Protein AF-A0A8C4RBA2-F1 (afdb_monomer)

Nearest PDB structures (foldseek):
  4b8e-assembly2_B  TM=9.278E-01  e=5.020E-05  Mus musculus
  2iwg-assembly1_E  TM=8.851E-01  e=3.386E-05  Homo sapiens
  6flm-assembly2_B  TM=8.851E-01  e=4.123E-05  Homo sapiens
  8hjt-assembly1_D  TM=8.274E-01  e=2.781E-05  Vicugna pacos
  3zo0-assembly1_B-2  TM=8.432E-01  e=1.343E-04  Mus musculus

Structure (mmCIF, N/CA/C/O backbone):
data_AF-A0A8C4RBA2-F1
#
_entry.id   AF-A0A8C4RBA2-F1
#
loop_
_atom_site.group_PDB
_atom_site.id
_atom_site.type_symbol
_atom_site.label_atom_id
_atom_site.label_alt_id
_atom_site.label_comp_id
_atom_site.label_asym_id
_atom_site.label_entity_id
_atom_site.label_seq_id
_atom_site.pdbx_PDB_ins_code
_atom_site.Cartn_x
_atom_site.Cartn_y
_atom_site.Cartn_z
_atom_site.occupancy
_atom_site.B_iso_or_equiv
_atom_site.auth_seq_id
_atom_site.auth_comp_id
_atom_site.auth_asym_id
_atom_site.auth_atom_id
_atom_site.pdbx_PDB_model_num
ATOM 1 N N . MET A 1 1 ? -9.901 1.833 11.574 1.00 69.19 1 MET A N 1
ATOM 2 C CA . MET A 1 1 ? -8.783 2.063 10.633 1.00 69.19 1 MET A CA 1
ATOM 3 C C . MET A 1 1 ? -8.881 1.032 9.523 1.00 69.19 1 MET A C 1
ATOM 5 O O . MET A 1 1 ? -8.992 -0.143 9.872 1.00 69.19 1 MET A O 1
ATOM 9 N N . PRO A 1 2 ? -8.892 1.442 8.248 1.00 81.25 2 PRO A N 1
ATOM 10 C CA . PRO A 1 2 ? -9.042 0.526 7.119 1.00 81.25 2 PRO A CA 1
ATOM 11 C C . PRO A 1 2 ? -7.909 -0.511 7.062 1.00 81.25 2 PRO A C 1
ATOM 13 O O . PRO A 1 2 ? -6.828 -0.279 7.618 1.00 81.25 2 PRO A O 1
ATOM 16 N N . ASN A 1 3 ? -8.149 -1.675 6.464 1.00 91.38 3 ASN A N 1
ATOM 17 C CA . ASN A 1 3 ? -7.096 -2.657 6.167 1.00 91.38 3 ASN A CA 1
ATOM 18 C C . ASN A 1 3 ? -6.455 -2.352 4.813 1.00 91.38 3 ASN A C 1
ATOM 20 O O . ASN A 1 3 ? -7.142 -1.920 3.890 1.00 91.38 3 ASN A O 1
ATOM 24 N N . LEU A 1 4 ? -5.150 -2.582 4.687 1.00 92.69 4 LEU A N 1
ATOM 25 C CA . LEU A 1 4 ? -4.435 -2.541 3.411 1.00 92.69 4 LEU A CA 1
ATOM 26 C C . LEU A 1 4 ? -4.765 -3.780 2.579 1.00 92.69 4 LEU A C 1
ATOM 28 O O . LEU A 1 4 ? -4.758 -4.888 3.109 1.00 92.69 4 LEU A O 1
ATOM 32 N N . ASP A 1 5 ? -4.983 -3.599 1.278 1.00 93.38 5 ASP A N 1
ATOM 33 C CA . ASP A 1 5 ? -5.198 -4.690 0.330 1.00 93.38 5 ASP A CA 1
ATOM 34 C C . ASP A 1 5 ? -3.875 -5.132 -0.333 1.00 93.38 5 ASP A C 1
ATOM 36 O O . ASP A 1 5 ? -3.321 -4.398 -1.165 1.00 93.38 5 ASP A O 1
ATOM 40 N N . PRO A 1 6 ? -3.370 -6.350 -0.047 1.00 95.12 6 PRO A N 1
ATOM 41 C CA . PRO A 1 6 ? -2.169 -6.883 -0.685 1.00 95.12 6 PRO A CA 1
ATOM 42 C C . PRO A 1 6 ? -2.298 -7.120 -2.190 1.00 95.12 6 PRO A C 1
ATOM 44 O O . PRO A 1 6 ? -1.277 -7.175 -2.885 1.00 95.12 6 PRO A O 1
ATOM 47 N N . ASN A 1 7 ? -3.513 -7.255 -2.721 1.00 95.12 7 ASN A N 1
ATOM 48 C CA . ASN A 1 7 ? -3.727 -7.479 -4.149 1.00 95.12 7 ASN A CA 1
ATOM 49 C C . ASN A 1 7 ? -3.477 -6.212 -4.966 1.00 95.12 7 ASN A C 1
ATOM 51 O O . ASN A 1 7 ? -2.896 -6.290 -6.048 1.00 95.12 7 ASN A O 1
ATOM 55 N N . SER A 1 8 ? -3.804 -5.046 -4.414 1.00 93.44 8 SER A N 1
ATOM 56 C CA . SER A 1 8 ? -3.482 -3.755 -5.024 1.00 93.44 8 SER A CA 1
ATOM 57 C C . SER A 1 8 ? -2.008 -3.344 -4.896 1.00 93.44 8 SER A C 1
ATOM 59 O O . SER A 1 8 ? -1.497 -2.566 -5.704 1.00 93.44 8 SER A O 1
ATOM 61 N N . ALA A 1 9 ? -1.298 -3.869 -3.896 1.00 94.50 9 ALA A N 1
ATOM 62 C CA . ALA A 1 9 ? 0.017 -3.383 -3.495 1.00 94.50 9 ALA A CA 1
ATOM 63 C C . ALA A 1 9 ? 1.085 -3.527 -4.585 1.00 94.50 9 ALA A C 1
ATOM 65 O O . ALA A 1 9 ? 1.376 -4.625 -5.067 1.00 94.50 9 ALA A O 1
ATOM 66 N N . HIS A 1 10 ? 1.763 -2.433 -4.919 1.00 94.50 10 HIS A N 1
ATOM 67 C CA . HIS A 1 10 ? 2.916 -2.502 -5.807 1.00 94.50 10 HIS A CA 1
ATOM 68 C C . HIS A 1 10 ? 4.001 -3.433 -5.229 1.00 94.50 10 HIS A C 1
ATOM 70 O O . HIS A 1 10 ? 4.261 -3.376 -4.025 1.00 94.50 10 HIS A O 1
ATOM 76 N N . PRO A 1 11 ? 4.739 -4.215 -6.045 1.00 96.06 11 PRO A N 1
ATOM 77 C CA . PRO A 1 11 ? 5.746 -5.159 -5.548 1.00 96.06 11 PRO A CA 1
ATOM 78 C C . PRO A 1 11 ? 6.841 -4.558 -4.656 1.00 96.06 11 PRO A C 1
ATOM 80 O O . PRO A 1 11 ? 7.504 -5.279 -3.935 1.00 96.06 11 PRO A O 1
ATOM 83 N N . ARG A 1 12 ? 7.074 -3.245 -4.675 1.00 94.44 12 ARG A N 1
ATOM 84 C CA . ARG A 1 12 ? 8.021 -2.563 -3.759 1.00 94.44 12 ARG A CA 1
ATOM 85 C C . ARG A 1 12 ? 7.405 -2.093 -2.434 1.00 94.44 12 ARG A C 1
ATOM 87 O O . ARG A 1 12 ? 8.092 -1.434 -1.658 1.00 94.44 12 ARG A O 1
ATOM 94 N N . ILE A 1 13 ? 6.135 -2.380 -2.174 1.00 93.94 13 ILE A N 1
ATOM 95 C CA . ILE A 1 13 ? 5.469 -2.100 -0.901 1.00 93.94 13 ILE A CA 1
ATOM 96 C C . ILE A 1 13 ? 5.353 -3.407 -0.128 1.00 93.94 13 ILE A C 1
ATOM 98 O O . ILE A 1 13 ? 4.732 -4.352 -0.595 1.00 93.94 13 ILE A O 1
ATOM 102 N N . MET A 1 14 ? 5.953 -3.473 1.051 1.00 94.62 14 MET A N 1
ATOM 103 C CA . MET A 1 14 ? 5.762 -4.565 1.998 1.00 94.62 14 MET A CA 1
ATOM 104 C C . MET A 1 14 ? 4.613 -4.208 2.934 1.00 94.62 14 MET A C 1
ATOM 106 O O . MET A 1 14 ? 4.596 -3.103 3.474 1.00 94.62 14 MET A O 1
ATOM 110 N N . ILE A 1 15 ? 3.675 -5.133 3.109 1.00 94.44 15 ILE A N 1
ATOM 111 C CA . ILE A 1 15 ? 2.553 -4.978 4.037 1.00 94.44 15 ILE A CA 1
ATOM 112 C C . ILE A 1 15 ? 2.802 -5.865 5.256 1.00 94.44 15 ILE A C 1
ATOM 114 O O . ILE A 1 15 ? 3.214 -7.019 5.119 1.00 94.44 15 ILE A O 1
ATOM 118 N N . SER A 1 16 ? 2.585 -5.318 6.450 1.00 94.62 16 SER A N 1
ATOM 119 C CA . SER A 1 16 ? 2.642 -6.071 7.705 1.00 94.62 16 SER A CA 1
ATOM 120 C C . SER A 1 16 ? 1.523 -7.112 7.791 1.00 94.62 16 SER A C 1
ATOM 122 O O . SER A 1 16 ? 0.481 -6.995 7.153 1.00 94.62 16 SER A O 1
ATOM 124 N N . LYS A 1 17 ? 1.707 -8.147 8.617 1.00 95.12 17 LYS A N 1
ATOM 125 C CA . LYS A 1 17 ? 0.719 -9.235 8.755 1.00 95.12 17 LYS A CA 1
ATOM 126 C C . LYS A 1 17 ? -0.659 -8.763 9.235 1.00 95.12 17 LYS A C 1
ATOM 128 O O . LYS A 1 17 ? -1.654 -9.390 8.901 1.00 95.12 17 LYS A O 1
ATOM 133 N N . ASP A 1 18 ? -0.706 -7.679 10.004 1.00 94.81 18 ASP A N 1
ATOM 134 C CA . ASP A 1 18 ? -1.940 -7.061 10.503 1.00 94.81 18 ASP A CA 1
ATOM 135 C C . ASP A 1 18 ? -2.637 -6.155 9.470 1.00 94.81 18 ASP A C 1
ATOM 137 O O . ASP A 1 18 ? -3.688 -5.589 9.762 1.00 94.81 18 ASP A O 1
ATOM 141 N N . LEU A 1 19 ? -2.057 -6.008 8.272 1.00 94.62 19 LEU A N 1
ATOM 142 C CA . LEU A 1 19 ? -2.552 -5.154 7.192 1.00 94.62 19 LEU A CA 1
ATOM 143 C C . LEU A 1 19 ? -2.669 -3.669 7.575 1.00 94.62 19 LEU A C 1
ATOM 145 O O . LEU A 1 19 ? -3.446 -2.936 6.962 1.00 94.62 19 LEU A O 1
ATOM 149 N N . LYS A 1 20 ? -1.911 -3.204 8.577 1.00 91.88 20 LYS A N 1
ATOM 150 C CA . LYS A 1 20 ? -1.949 -1.806 9.050 1.00 91.88 20 LYS A CA 1
ATOM 151 C C . LYS A 1 20 ? -0.755 -0.966 8.635 1.00 91.88 20 LYS A C 1
ATOM 153 O O . LYS A 1 20 ? -0.866 0.256 8.602 1.00 91.88 20 LYS A O 1
ATOM 158 N N . THR A 1 21 ? 0.359 -1.598 8.282 1.00 91.62 21 THR A N 1
ATOM 159 C CA . THR A 1 21 ? 1.605 -0.907 7.949 1.00 91.62 21 THR A CA 1
ATOM 160 C C . THR A 1 21 ? 2.011 -1.201 6.516 1.00 91.62 21 THR A C 1
ATOM 162 O O . THR A 1 21 ? 2.093 -2.357 6.102 1.00 91.62 21 THR A O 1
ATOM 165 N N . ALA A 1 22 ? 2.315 -0.141 5.769 1.00 92.38 22 ALA A N 1
ATOM 166 C CA . ALA A 1 22 ? 2.919 -0.217 4.448 1.00 92.38 22 ALA A CA 1
ATOM 167 C C . ALA A 1 22 ? 4.337 0.357 4.498 1.00 92.38 22 ALA A C 1
ATOM 169 O O . ALA A 1 22 ? 4.550 1.498 4.905 1.00 92.38 22 ALA A O 1
ATOM 170 N N . THR A 1 23 ? 5.319 -0.411 4.035 1.00 91.50 23 THR A N 1
ATOM 171 C CA . THR A 1 23 ? 6.723 0.010 4.004 1.00 91.50 23 THR A CA 1
ATOM 172 C C . THR A 1 23 ? 7.275 -0.101 2.595 1.00 91.50 23 THR A C 1
ATOM 174 O O . THR A 1 23 ? 7.250 -1.165 1.975 1.00 91.50 23 THR A O 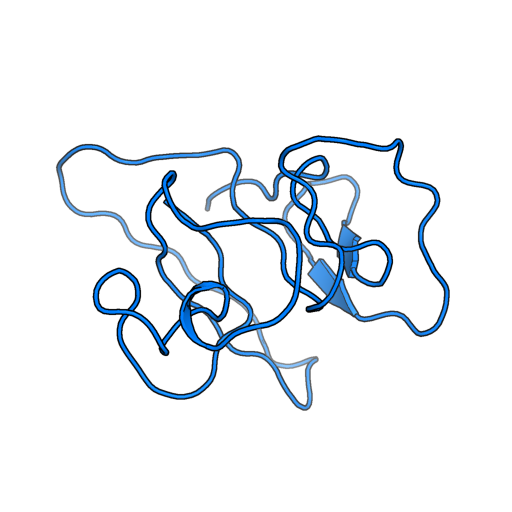1
ATOM 177 N N . ARG A 1 24 ? 7.833 0.994 2.075 1.00 90.56 24 ARG A N 1
ATOM 178 C CA . ARG A 1 24 ? 8.551 0.953 0.801 1.00 90.56 24 ARG A CA 1
ATOM 179 C C . ARG A 1 24 ? 9.895 0.260 0.991 1.00 90.56 24 ARG A C 1
ATOM 181 O O . ARG A 1 24 ? 10.714 0.674 1.802 1.00 90.56 24 ARG A O 1
ATOM 188 N N . THR A 1 25 ? 10.143 -0.761 0.186 1.00 90.50 25 THR A N 1
ATOM 189 C CA . THR A 1 25 ? 11.360 -1.573 0.226 1.00 90.50 25 THR A CA 1
ATOM 190 C C . THR A 1 25 ? 12.113 -1.484 -1.101 1.00 90.50 25 THR A C 1
ATOM 192 O O . THR A 1 25 ? 11.547 -1.162 -2.151 1.00 90.50 25 THR A O 1
ATOM 195 N N . ARG A 1 26 ? 13.432 -1.724 -1.064 1.00 89.94 26 ARG A N 1
ATOM 196 C CA . ARG A 1 26 ? 14.253 -1.808 -2.287 1.00 89.94 26 ARG A CA 1
ATOM 197 C C . ARG A 1 26 ? 13.967 -3.103 -3.052 1.00 89.94 26 ARG A C 1
ATOM 199 O O . ARG A 1 26 ? 13.854 -3.078 -4.277 1.00 89.94 26 ARG A O 1
ATOM 206 N N . ALA A 1 27 ? 13.838 -4.208 -2.319 1.00 94.19 27 ALA A N 1
ATOM 207 C CA . ALA A 1 27 ? 13.509 -5.518 -2.862 1.00 94.19 27 ALA A CA 1
ATOM 208 C C . ALA A 1 27 ? 12.033 -5.598 -3.272 1.00 94.19 27 ALA A C 1
ATOM 210 O O . ALA A 1 27 ? 11.164 -5.016 -2.624 1.00 94.19 27 ALA A O 1
ATOM 211 N N . LYS A 1 28 ? 11.752 -6.339 -4.347 1.00 94.69 28 LYS A N 1
ATOM 212 C CA . LYS A 1 28 ? 10.375 -6.671 -4.712 1.00 94.69 28 LYS A CA 1
ATOM 213 C C . LYS A 1 28 ? 9.871 -7.806 -3.816 1.00 94.69 28 LYS A C 1
ATOM 215 O O . LYS A 1 28 ? 10.541 -8.823 -3.666 1.00 94.69 28 LYS A O 1
ATOM 220 N N . GLN A 1 29 ? 8.689 -7.619 -3.256 1.00 95.81 29 GLN A N 1
ATOM 221 C CA . GLN A 1 29 ? 7.914 -8.620 -2.548 1.00 95.81 29 GLN A CA 1
ATOM 222 C C . GLN A 1 29 ? 7.320 -9.609 -3.555 1.00 95.81 29 GLN A C 1
ATOM 224 O O . GLN A 1 29 ? 6.979 -9.237 -4.681 1.00 95.81 29 GLN A O 1
ATOM 229 N N . LYS A 1 30 ? 7.202 -10.876 -3.149 1.00 95.50 30 LYS A N 1
ATOM 230 C CA . LYS A 1 30 ? 6.675 -11.965 -3.984 1.00 95.50 30 LYS A CA 1
ATOM 231 C C . LYS A 1 30 ? 5.148 -11.982 -3.962 1.00 95.50 30 LYS A C 1
ATOM 233 O O . LYS A 1 30 ? 4.543 -12.923 -3.458 1.00 95.50 30 LYS A O 1
ATOM 238 N N . TYR A 1 31 ? 4.531 -10.925 -4.470 1.00 94.88 31 TYR A N 1
ATOM 239 C CA . TYR A 1 31 ? 3.088 -10.930 -4.653 1.00 94.88 31 TYR A CA 1
ATOM 240 C C . TYR A 1 31 ? 2.706 -11.637 -5.958 1.00 94.88 31 TYR A C 1
ATOM 242 O O . TYR A 1 31 ? 3.410 -11.464 -6.955 1.00 94.88 31 TYR A O 1
ATOM 250 N N . PRO A 1 32 ? 1.607 -12.411 -5.977 1.00 94.50 32 PRO A N 1
ATOM 251 C CA . PRO A 1 32 ? 1.085 -12.979 -7.213 1.00 94.50 32 PRO A CA 1
ATOM 252 C C . PRO A 1 32 ? 0.609 -11.865 -8.151 1.00 94.50 32 PRO A C 1
ATOM 254 O O . PRO A 1 32 ? 0.200 -10.788 -7.704 1.00 94.50 32 PRO A O 1
ATOM 257 N N . GLU A 1 33 ? 0.637 -12.113 -9.457 1.00 92.62 33 GLU A N 1
ATOM 258 C CA . GLU A 1 33 ? 0.044 -11.181 -10.416 1.00 92.62 33 GLU A CA 1
ATOM 259 C C . GLU A 1 33 ? -1.451 -10.992 -10.131 1.00 92.62 33 GLU A C 1
ATOM 261 O O . GLU A 1 33 ? -2.162 -11.943 -9.810 1.00 92.62 33 GLU A O 1
ATOM 266 N N . HIS A 1 34 ? -1.912 -9.743 -10.206 1.00 93.75 34 HIS A N 1
ATOM 267 C CA . HIS A 1 34 ? -3.305 -9.383 -9.947 1.00 93.75 34 HIS A CA 1
ATOM 268 C C . HIS A 1 34 ? -3.714 -8.186 -10.822 1.00 93.75 34 HIS A C 1
ATOM 270 O O . HIS A 1 34 ? -2.895 -7.268 -11.002 1.00 93.75 34 HIS A O 1
ATOM 276 N N . PRO A 1 35 ? -4.948 -8.153 -11.364 1.00 90.50 35 PRO A N 1
ATOM 277 C CA . PRO A 1 35 ? -5.436 -7.022 -12.157 1.00 90.50 35 PRO A CA 1
ATOM 278 C C . PRO A 1 35 ? -5.392 -5.703 -11.377 1.00 90.50 35 PRO A C 1
ATOM 280 O O . PRO A 1 35 ? -4.972 -4.687 -11.928 1.00 90.50 35 PRO A O 1
ATOM 283 N N . ASP A 1 36 ? -5.705 -5.739 -10.080 1.00 90.31 36 ASP A N 1
ATOM 284 C CA . ASP A 1 36 ? -5.732 -4.531 -9.245 1.00 90.31 36 ASP A CA 1
ATOM 285 C C . ASP A 1 36 ? -4.352 -4.028 -8.802 1.00 90.31 36 ASP A C 1
ATOM 287 O O . ASP A 1 36 ? -4.233 -2.94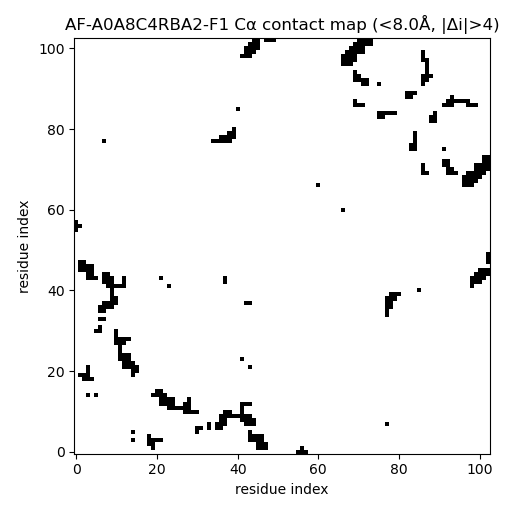7 -8.223 1.00 90.31 36 ASP A O 1
ATOM 291 N N . ARG A 1 37 ? -3.292 -4.792 -9.087 1.00 93.69 37 ARG A N 1
ATOM 292 C CA . ARG A 1 37 ? -1.937 -4.486 -8.630 1.00 93.69 37 ARG A CA 1
ATOM 293 C C . ARG A 1 37 ? -1.342 -3.308 -9.382 1.00 93.69 37 ARG A C 1
ATOM 295 O O . ARG A 1 37 ? -1.204 -3.379 -10.605 1.00 93.69 37 ARG A O 1
ATOM 302 N N . PHE A 1 38 ? -0.844 -2.318 -8.652 1.00 88.88 38 PHE A N 1
ATOM 303 C CA . PHE A 1 38 ? 0.001 -1.286 -9.244 1.00 88.88 38 PHE A CA 1
ATOM 304 C C . PHE A 1 38 ? 1.331 -1.855 -9.739 1.00 88.88 38 PHE A C 1
ATOM 306 O O . PHE A 1 38 ? 2.039 -2.549 -9.010 1.00 88.88 38 PHE A O 1
ATOM 313 N N . ASP A 1 39 ? 1.701 -1.531 -10.972 1.00 87.62 39 ASP A N 1
ATOM 314 C CA . ASP A 1 39 ? 2.906 -2.040 -11.642 1.00 87.62 39 ASP A CA 1
ATOM 315 C C . ASP A 1 39 ? 4.016 -0.985 -11.801 1.00 87.62 39 ASP A C 1
ATOM 317 O O . ASP A 1 39 ? 5.197 -1.334 -11.813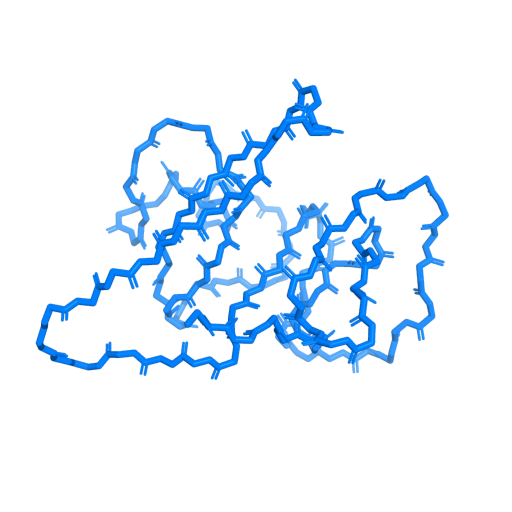 1.00 87.62 39 ASP A O 1
ATOM 321 N N . VAL A 1 40 ? 3.649 0.298 -11.878 1.00 85.69 40 VAL A N 1
ATOM 322 C CA . VAL A 1 40 ? 4.587 1.411 -12.093 1.00 85.69 40 VAL A CA 1
ATOM 323 C C . VAL A 1 40 ? 4.917 2.152 -10.796 1.00 85.69 40 VAL A C 1
ATOM 325 O O . VAL A 1 40 ? 6.090 2.370 -10.476 1.00 85.69 40 VAL A O 1
ATOM 328 N N . TYR A 1 41 ? 3.897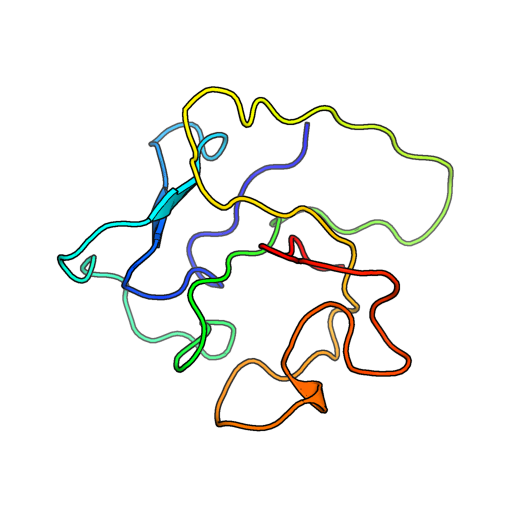 2.572 -10.046 1.00 84.00 41 TYR A N 1
ATOM 329 C CA . TYR A 1 41 ? 4.072 3.452 -8.888 1.00 84.00 41 TYR A CA 1
ATOM 330 C C . TYR A 1 41 ? 3.950 2.682 -7.565 1.00 84.00 41 TYR A C 1
ATOM 332 O O . TYR A 1 41 ? 3.066 1.839 -7.434 1.00 84.00 41 TYR A O 1
ATOM 340 N N . PRO A 1 42 ? 4.797 2.968 -6.551 1.00 89.00 42 PRO A N 1
ATOM 341 C CA . PRO A 1 42 ? 4.763 2.291 -5.256 1.00 89.00 42 PRO A CA 1
ATOM 342 C C . PRO A 1 42 ? 3.562 2.756 -4.417 1.00 89.00 42 PRO A C 1
ATOM 344 O O . PRO A 1 42 ? 3.693 3.639 -3.571 1.00 89.00 42 PRO A O 1
ATOM 347 N N . GLN A 1 43 ? 2.395 2.175 -4.691 1.00 88.56 43 GLN A N 1
ATOM 348 C CA . GLN A 1 43 ? 1.096 2.504 -4.099 1.00 88.56 43 GLN A CA 1
ATOM 349 C C . GLN A 1 43 ? 0.410 1.239 -3.556 1.00 88.56 43 GLN A C 1
ATOM 351 O O . GLN A 1 43 ? 0.782 0.120 -3.922 1.00 88.56 43 GLN A O 1
ATOM 356 N N . VAL A 1 44 ? -0.566 1.421 -2.666 1.00 91.81 44 VAL A N 1
ATOM 357 C CA . VAL A 1 44 ? -1.373 0.348 -2.068 1.00 91.81 44 VAL A CA 1
ATOM 358 C C . VAL A 1 44 ? -2.700 0.917 -1.580 1.00 91.81 44 VAL A C 1
ATOM 360 O O . VAL A 1 44 ? -2.730 1.991 -0.992 1.00 91.81 44 VAL A O 1
ATOM 363 N N . LEU A 1 45 ? -3.786 0.191 -1.808 1.00 90.56 45 LEU A N 1
ATOM 364 C CA . LEU A 1 45 ? -5.145 0.619 -1.495 1.00 90.56 45 LEU A CA 1
ATOM 365 C C . LEU A 1 45 ? -5.638 -0.003 -0.198 1.00 90.56 45 LEU A C 1
ATOM 367 O O . LEU A 1 45 ? -5.014 -0.917 0.341 1.00 90.56 45 LEU A O 1
ATOM 371 N N . SER A 1 46 ? -6.771 0.492 0.295 1.00 88.88 46 SER A N 1
ATOM 372 C CA . SER A 1 46 ? -7.501 -0.227 1.327 1.00 88.88 46 SER A CA 1
ATOM 373 C C . SER A 1 46 ? -8.378 -1.309 0.699 1.00 88.88 46 SER A C 1
ATOM 375 O O . SER A 1 46 ? -8.812 -1.159 -0.440 1.00 88.88 46 SER A O 1
ATOM 377 N N . SER A 1 47 ? -8.660 -2.379 1.442 1.00 86.94 47 SER A N 1
ATOM 378 C CA . SER A 1 47 ? -9.726 -3.323 1.091 1.00 86.94 47 SER A CA 1
ATOM 379 C C . SER A 1 47 ? -11.126 -2.778 1.388 1.00 86.94 47 SER A C 1
ATOM 381 O O . SER A 1 47 ? -12.110 -3.305 0.876 1.00 86.94 47 SER A O 1
ATOM 383 N N . ASP A 1 48 ? -11.229 -1.760 2.244 1.00 82.88 48 ASP A N 1
ATOM 384 C CA . ASP A 1 48 ? -12.495 -1.153 2.635 1.00 82.88 48 ASP A CA 1
ATOM 385 C C . ASP A 1 48 ? -12.873 -0.038 1.650 1.00 82.88 48 ASP A C 1
ATOM 387 O O . ASP A 1 48 ? -12.036 0.778 1.262 1.00 82.88 48 ASP A O 1
ATOM 391 N N . SER A 1 49 ? -14.153 0.028 1.276 1.00 82.19 49 SER A N 1
ATOM 392 C CA . SER A 1 49 ? -14.708 1.108 0.454 1.00 82.19 49 SER A CA 1
ATOM 393 C C . SER A 1 49 ? -15.925 1.724 1.136 1.00 82.19 49 SER A C 1
ATOM 395 O O . SER A 1 49 ? -16.646 1.060 1.883 1.00 82.19 49 SER A O 1
ATOM 397 N N . PHE A 1 50 ? -16.158 3.010 0.884 1.00 81.75 50 PHE A N 1
ATOM 398 C CA . PHE A 1 50 ? -17.243 3.765 1.502 1.00 81.75 50 PHE A CA 1
ATOM 399 C C . PHE A 1 50 ? -18.105 4.417 0.422 1.00 81.75 50 PHE A C 1
ATOM 401 O O . PHE A 1 50 ? -17.597 5.159 -0.414 1.00 81.75 50 PHE A O 1
ATOM 408 N N . SER A 1 51 ? -19.414 4.165 0.451 1.00 81.50 51 SER A N 1
ATOM 409 C CA . SER A 1 51 ? -20.379 4.723 -0.511 1.00 81.50 51 SER A CA 1
ATOM 410 C C . SER A 1 51 ? -21.145 5.940 0.017 1.00 81.50 51 SER A C 1
ATOM 412 O O . SER A 1 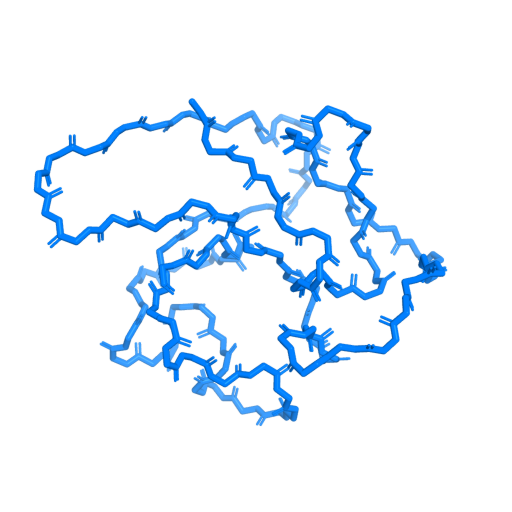51 ? -21.774 6.659 -0.753 1.00 81.50 51 SER A O 1
ATOM 414 N N . SER A 1 52 ? -21.127 6.166 1.332 1.00 83.56 52 SER A N 1
ATOM 415 C CA . SER A 1 52 ? -21.843 7.254 2.003 1.00 83.56 52 SER A CA 1
ATOM 416 C C . SER A 1 52 ? -21.312 7.470 3.426 1.00 83.56 52 SER A C 1
ATOM 418 O O . SER A 1 52 ? -20.548 6.653 3.944 1.00 83.56 52 SER A O 1
ATOM 420 N N . GLY A 1 53 ? -21.726 8.565 4.071 1.00 88.50 53 GLY A N 1
ATOM 421 C CA . GLY A 1 53 ? -21.379 8.879 5.460 1.00 88.50 53 GLY A CA 1
ATOM 422 C C . GLY A 1 53 ? -20.085 9.685 5.625 1.00 88.50 53 GLY A C 1
ATOM 423 O O . GLY A 1 53 ? -19.507 10.175 4.657 1.00 88.50 53 GLY A O 1
ATOM 424 N N . ARG A 1 54 ? -19.653 9.855 6.881 1.00 88.06 54 ARG A N 1
ATOM 425 C CA . ARG A 1 54 ? -18.384 10.499 7.252 1.00 88.06 54 ARG A CA 1
ATOM 426 C C . ARG A 1 54 ? -17.481 9.469 7.912 1.00 88.06 54 ARG A C 1
ATOM 428 O O . ARG A 1 54 ? -17.907 8.805 8.851 1.00 88.06 54 ARG A O 1
ATOM 435 N N . HIS A 1 55 ? -16.242 9.392 7.444 1.00 84.62 55 HIS A N 1
ATOM 436 C CA . HIS A 1 55 ? -15.252 8.417 7.894 1.00 84.62 55 HIS A CA 1
ATOM 437 C C . HIS A 1 55 ? -13.972 9.141 8.289 1.00 84.62 55 HIS A C 1
ATOM 439 O O . HIS A 1 55 ? -13.617 10.147 7.677 1.00 84.62 55 HIS A O 1
ATOM 445 N N . TYR A 1 56 ? -13.294 8.631 9.313 1.00 85.62 56 TYR A N 1
ATOM 446 C CA . TYR A 1 56 ? -12.062 9.206 9.843 1.00 85.62 56 TYR A CA 1
ATOM 447 C C . TYR A 1 56 ? -11.041 8.106 10.114 1.00 85.62 56 TYR A C 1
ATOM 449 O O . TYR A 1 56 ? -11.385 7.022 10.596 1.00 85.62 56 TYR A O 1
ATOM 457 N N . TRP A 1 57 ? -9.782 8.388 9.802 1.00 85.19 57 TRP A N 1
ATOM 458 C CA . TRP A 1 57 ? -8.654 7.536 10.140 1.00 85.19 57 TRP A CA 1
ATOM 459 C C . TRP A 1 57 ? -7.402 8.383 10.333 1.00 85.19 57 TRP A C 1
ATOM 461 O O . TRP A 1 57 ? -7.269 9.469 9.773 1.00 85.19 57 TRP A O 1
ATOM 471 N N . GLU A 1 58 ? -6.472 7.835 11.101 1.00 88.19 58 GLU A N 1
ATOM 472 C CA . GLU A 1 58 ? -5.162 8.418 11.353 1.00 88.19 58 GLU A CA 1
ATOM 473 C C . GLU A 1 58 ? -4.093 7.492 10.787 1.00 88.19 58 GLU A C 1
ATOM 475 O O . GLU A 1 58 ? -4.297 6.281 10.668 1.00 88.19 58 GLU A O 1
ATOM 480 N N . VAL A 1 59 ? -2.960 8.070 10.403 1.00 86.69 59 VAL A N 1
ATOM 481 C CA . VAL A 1 59 ? -1.815 7.327 9.881 1.00 86.69 59 VAL A CA 1
ATOM 482 C C . VAL A 1 59 ? -0.560 7.901 10.509 1.00 86.69 59 VAL A C 1
ATOM 484 O O . VAL A 1 59 ? -0.307 9.102 10.410 1.00 86.69 59 VAL A O 1
ATOM 487 N N . ASP A 1 60 ? 0.241 7.034 11.115 1.00 89.38 60 ASP A N 1
ATOM 488 C CA . ASP A 1 60 ? 1.574 7.400 11.571 1.00 89.38 60 ASP A CA 1
ATOM 489 C C . ASP A 1 60 ? 2.543 7.422 10.377 1.00 89.38 60 ASP A C 1
ATOM 491 O O . ASP A 1 60 ? 2.701 6.436 9.654 1.00 89.38 60 ASP A O 1
ATOM 495 N N . VAL A 1 61 ? 3.176 8.575 10.154 1.00 85.50 61 VAL A N 1
ATOM 496 C CA . VAL A 1 61 ? 4.169 8.796 9.091 1.00 85.50 61 VAL A CA 1
ATOM 497 C C . VAL A 1 61 ? 5.557 9.128 9.634 1.00 85.50 61 VAL A C 1
ATOM 499 O O . VAL A 1 61 ? 6.456 9.429 8.848 1.00 85.50 61 VAL A O 1
ATOM 502 N N . SER A 1 62 ? 5.752 9.055 10.952 1.00 81.88 62 SER A N 1
ATOM 503 C CA . SER A 1 62 ? 6.992 9.443 11.639 1.00 81.88 62 SER A CA 1
ATOM 504 C C . SER A 1 62 ? 8.230 8.714 11.109 1.00 81.88 62 SER A C 1
ATOM 506 O O . SER A 1 62 ? 9.315 9.289 11.042 1.00 81.88 62 SER A O 1
ATOM 508 N N . SER A 1 63 ? 8.069 7.470 10.657 1.00 75.62 63 SER A N 1
ATOM 509 C CA . SER A 1 63 ? 9.152 6.633 10.138 1.00 75.62 63 SER A CA 1
ATOM 510 C C . SER A 1 63 ? 9.422 6.798 8.635 1.00 75.62 63 SER A C 1
ATOM 512 O O . SER A 1 63 ? 10.197 6.022 8.071 1.00 75.62 63 SER A O 1
ATOM 514 N N . SER A 1 64 ? 8.771 7.743 7.947 1.00 73.88 64 SER A N 1
ATOM 515 C CA . SER A 1 64 ? 8.906 7.921 6.497 1.00 73.88 64 SER A CA 1
ATOM 516 C C . SER A 1 64 ? 9.398 9.314 6.123 1.00 73.88 64 SER A C 1
ATOM 518 O O . SER A 1 64 ? 8.764 10.319 6.421 1.00 73.88 64 SER A O 1
ATOM 520 N N . SER A 1 65 ? 10.494 9.372 5.362 1.00 70.19 65 SER A N 1
ATOM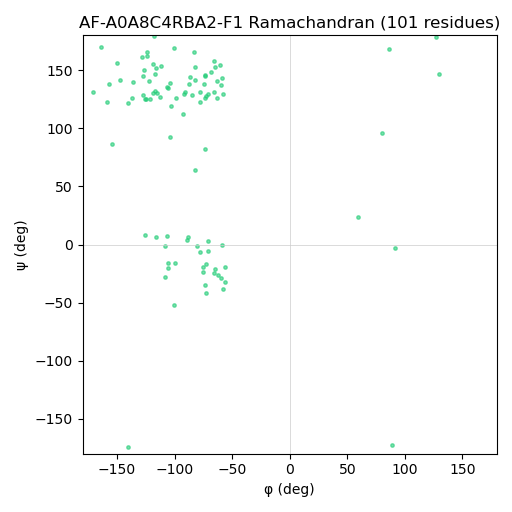 521 C CA . SER A 1 65 ? 11.000 10.622 4.778 1.00 70.19 65 SER A CA 1
ATOM 522 C C . SER A 1 65 ? 10.145 11.136 3.616 1.00 70.19 65 SER A C 1
ATOM 524 O O . SER A 1 65 ? 10.268 12.292 3.217 1.00 70.19 65 SER A O 1
ATOM 526 N N . TRP A 1 66 ? 9.290 10.279 3.047 1.00 68.75 66 TRP A N 1
ATOM 527 C CA . TRP A 1 66 ? 8.393 10.627 1.951 1.00 68.75 66 TRP A CA 1
ATOM 528 C C . TRP A 1 66 ? 7.173 9.703 1.965 1.00 68.75 66 TRP A C 1
ATOM 530 O O . TRP A 1 66 ? 7.127 8.668 1.294 1.00 68.75 66 TRP A O 1
ATOM 540 N N . CYS A 1 67 ? 6.168 10.088 2.745 1.00 77.75 67 CYS A N 1
ATOM 541 C CA . CYS A 1 67 ? 4.837 9.494 2.748 1.00 77.75 67 CYS A CA 1
ATOM 542 C C . CYS A 1 67 ? 3.810 10.584 2.497 1.00 77.75 67 CYS A C 1
ATOM 544 O O . CYS A 1 67 ? 4.100 11.778 2.447 1.00 77.75 67 CYS A O 1
ATOM 546 N N . ARG A 1 68 ? 2.615 10.131 2.191 1.00 73.38 68 ARG A N 1
ATOM 547 C CA . ARG A 1 68 ? 1.679 10.855 1.395 1.00 73.38 68 ARG A CA 1
ATOM 548 C C . ARG A 1 68 ? 0.355 10.064 1.495 1.00 73.38 68 ARG A C 1
ATOM 550 O O . ARG A 1 68 ? 0.451 8.865 1.353 1.00 73.38 68 ARG A O 1
ATOM 557 N N . ILE A 1 69 ? -0.837 10.603 1.765 1.00 81.25 69 ILE A N 1
ATOM 558 C CA . ILE A 1 69 ? -2.035 9.770 2.108 1.00 81.25 69 ILE A CA 1
ATOM 559 C C . ILE A 1 69 ? -3.320 10.303 1.468 1.00 81.25 69 ILE A C 1
ATOM 561 O O . ILE A 1 69 ? -3.684 11.436 1.734 1.00 81.25 69 ILE A O 1
ATOM 565 N N . GLY A 1 70 ? -4.034 9.517 0.660 1.00 78.44 70 GLY A N 1
ATOM 566 C CA . GLY A 1 70 ? -5.157 10.048 -0.122 1.00 78.44 70 GLY A CA 1
ATOM 567 C C . GLY A 1 70 ? -6.390 9.160 -0.228 1.00 78.44 70 GLY A C 1
ATOM 568 O O . GLY A 1 70 ? -6.481 8.102 0.388 1.00 78.44 70 GLY A O 1
ATOM 569 N N . VAL A 1 71 ? -7.309 9.656 -1.053 1.00 79.44 71 VAL A N 1
ATOM 570 C CA . VAL A 1 71 ? -8.574 9.058 -1.482 1.00 79.44 71 VAL A CA 1
ATOM 571 C C . VAL A 1 71 ? -8.473 8.846 -3.000 1.00 79.44 71 VAL A C 1
ATOM 573 O O . VAL A 1 71 ? -8.067 9.765 -3.715 1.00 79.44 71 VAL A O 1
ATOM 576 N N . ALA A 1 72 ? -8.825 7.666 -3.509 1.00 78.12 72 ALA A N 1
ATOM 577 C CA . ALA A 1 72 ? -9.028 7.415 -4.947 1.00 78.12 72 ALA A CA 1
ATOM 578 C C . ALA A 1 72 ? -10.473 7.006 -5.235 1.00 78.12 72 ALA A C 1
ATOM 580 O O . ALA A 1 72 ? -11.230 6.898 -4.297 1.00 78.12 72 ALA A O 1
ATOM 581 N N . PHE A 1 73 ? -10.829 6.747 -6.493 1.00 74.75 73 PHE A N 1
ATOM 582 C CA . PHE A 1 73 ? -12.043 6.006 -6.861 1.00 74.75 73 PHE A CA 1
ATOM 583 C C . PHE A 1 73 ? -11.687 4.651 -7.470 1.00 74.75 73 PHE A C 1
ATOM 585 O O . PHE A 1 73 ? -10.631 4.523 -8.100 1.00 74.75 73 PHE A O 1
ATOM 592 N N . ASN A 1 74 ? -12.592 3.670 -7.353 1.00 68.88 74 ASN A N 1
ATOM 593 C CA . ASN A 1 74 ? -12.257 2.281 -7.671 1.00 68.88 74 ASN A CA 1
ATOM 594 C C . ASN A 1 74 ? -11.951 2.125 -9.164 1.00 68.88 74 ASN A C 1
ATOM 596 O O . ASN A 1 74 ? -11.183 1.273 -9.591 1.00 68.88 74 ASN A O 1
ATOM 600 N N . SER A 1 75 ? -12.504 3.053 -9.950 1.00 71.31 75 SER A N 1
ATOM 601 C CA . SER A 1 75 ? -12.258 3.246 -11.379 1.00 71.31 75 SER A CA 1
ATOM 602 C C . SER A 1 75 ? -10.874 3.812 -11.742 1.00 71.31 75 SER A C 1
ATOM 604 O O . SER A 1 75 ? -10.630 4.105 -12.913 1.00 71.31 75 SER A O 1
ATOM 606 N N . MET A 1 76 ? -9.977 4.038 -10.780 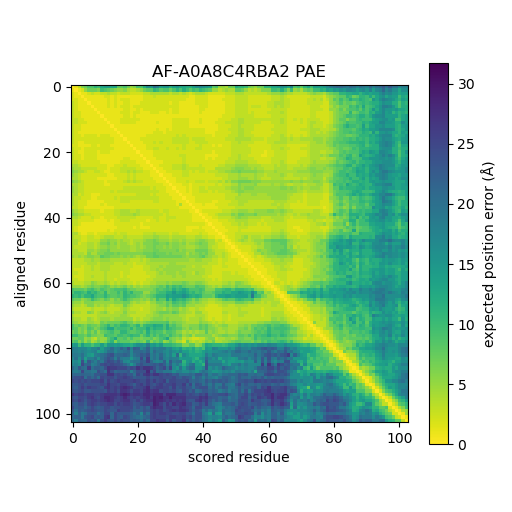1.00 72.12 76 MET A N 1
ATOM 607 C CA . MET A 1 76 ? -8.606 4.474 -11.042 1.00 72.12 76 MET A CA 1
ATOM 608 C C . MET A 1 76 ? -7.802 3.333 -11.674 1.00 72.12 76 MET A C 1
ATOM 610 O O . MET A 1 76 ? -7.758 2.220 -11.158 1.00 72.12 76 MET A O 1
ATOM 614 N N . GLY A 1 77 ? -7.135 3.624 -12.792 1.00 73.38 77 GLY A N 1
ATOM 615 C CA . GLY A 1 77 ? -6.323 2.639 -13.500 1.00 73.38 77 GLY A CA 1
ATOM 616 C C . GLY A 1 77 ? -5.143 2.142 -12.660 1.00 73.38 77 GLY A C 1
ATOM 617 O O . GLY A 1 77 ? -4.493 2.922 -11.966 1.00 73.38 77 GLY A O 1
ATOM 618 N N . ARG A 1 78 ? -4.854 0.839 -12.753 1.00 79.62 78 ARG A N 1
ATOM 619 C CA . ARG A 1 78 ? -3.819 0.158 -11.952 1.00 79.62 78 ARG A CA 1
ATOM 620 C C . ARG A 1 78 ? -2.552 -0.192 -12.740 1.00 79.62 78 ARG A C 1
ATOM 622 O O . ARG A 1 78 ? -1.525 -0.469 -12.134 1.00 79.62 78 ARG A O 1
ATOM 629 N N . LYS A 1 79 ? -2.617 -0.166 -14.077 1.00 79.38 79 LYS A N 1
ATOM 630 C CA . LYS A 1 79 ? -1.544 -0.610 -14.984 1.00 79.38 79 LYS A CA 1
ATOM 631 C C . LYS A 1 79 ? -1.086 0.481 -15.939 1.00 79.38 79 LYS A C 1
ATOM 633 O O . LYS A 1 79 ? -1.947 1.153 -16.505 1.00 79.38 79 LYS A O 1
ATOM 638 N N . GLY A 1 80 ? 0.216 0.583 -16.197 1.00 67.81 80 GLY A N 1
ATOM 639 C CA . GLY A 1 80 ? 0.805 1.535 -17.151 1.00 67.81 80 GLY A CA 1
ATOM 640 C C . GLY A 1 80 ? 1.109 2.927 -16.572 1.00 67.81 80 GLY A C 1
ATOM 641 O O . GLY A 1 80 ? 0.716 3.262 -15.457 1.00 67.81 80 GLY A O 1
ATOM 642 N N . GLY A 1 81 ? 1.860 3.738 -17.326 1.00 57.09 81 GLY A N 1
ATOM 643 C CA . GLY A 1 81 ? 2.243 5.105 -16.938 1.00 57.09 81 GLY A CA 1
ATOM 644 C C . GLY A 1 81 ? 1.165 6.151 -17.249 1.00 57.09 81 GLY A C 1
ATOM 645 O O . GLY A 1 81 ? 0.228 5.877 -17.994 1.00 57.09 81 GLY A O 1
ATOM 646 N N . GLY A 1 82 ? 1.297 7.353 -16.681 1.00 59.62 82 GLY A N 1
ATOM 647 C CA . GLY A 1 82 ? 0.402 8.486 -16.949 1.00 59.62 82 GLY A CA 1
ATOM 648 C C . GLY A 1 82 ? -0.126 9.144 -15.676 1.00 59.62 82 GLY A C 1
ATOM 649 O O . GLY A 1 82 ? -0.349 8.487 -14.657 1.00 59.62 82 GLY A O 1
ATOM 650 N N . ASN A 1 83 ? -0.331 10.460 -15.740 1.00 54.69 83 ASN A N 1
ATOM 651 C CA . ASN A 1 83 ? -0.798 11.260 -14.607 1.00 54.69 83 ASN A CA 1
ATOM 652 C C . ASN A 1 83 ? -2.190 10.825 -14.128 1.00 54.69 83 ASN A C 1
ATOM 654 O O . ASN A 1 83 ? -2.484 10.927 -12.939 1.00 54.69 83 ASN A O 1
ATOM 658 N N . GLU A 1 84 ? -3.015 10.234 -14.999 1.00 56.09 84 GLU A N 1
ATOM 659 C CA . GLU A 1 84 ? -4.329 9.730 -14.611 1.00 56.09 84 G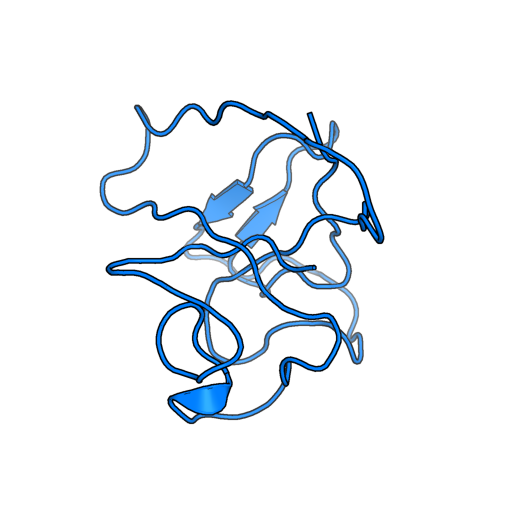LU A CA 1
ATOM 660 C C . GLU A 1 84 ? -4.321 8.473 -13.731 1.00 56.09 84 GLU A C 1
ATOM 662 O O . GLU A 1 84 ? -5.376 8.040 -13.271 1.00 56.09 84 GLU A O 1
ATOM 667 N N . ARG A 1 85 ? -3.155 7.880 -13.482 1.00 59.91 85 ARG A N 1
ATOM 668 C CA . ARG A 1 85 ? -2.980 6.726 -12.580 1.00 59.91 85 ARG A CA 1
ATOM 669 C C . ARG A 1 85 ? -2.270 7.109 -11.286 1.00 59.91 85 ARG A C 1
ATOM 671 O O . ARG A 1 85 ? -2.058 6.281 -10.406 1.00 59.91 85 ARG A O 1
ATOM 678 N N . LEU A 1 86 ? -1.906 8.381 -11.166 1.00 50.50 86 LEU A N 1
ATOM 679 C CA . LEU A 1 86 ? -1.341 8.954 -9.963 1.00 50.50 86 LEU A CA 1
ATOM 680 C C . LEU A 1 86 ? -2.462 9.523 -9.101 1.00 50.50 86 LEU A C 1
ATOM 682 O O . LEU A 1 86 ? -3.270 10.339 -9.546 1.00 50.50 86 LEU A O 1
ATOM 686 N N . LEU A 1 87 ? -2.461 9.136 -7.830 1.00 52.19 87 LEU A N 1
ATOM 687 C CA . LEU A 1 87 ? -3.257 9.826 -6.828 1.00 52.19 87 LEU A CA 1
ATOM 688 C C . LEU A 1 87 ? -2.859 11.308 -6.771 1.00 52.19 87 LEU A C 1
ATOM 690 O O . LEU A 1 87 ? -1.674 11.637 -6.682 1.00 52.19 87 LEU A O 1
ATOM 694 N N . GLY A 1 88 ? -3.854 12.190 -6.833 1.00 47.56 88 GLY A N 1
ATOM 695 C CA . GLY A 1 88 ? -3.739 13.647 -6.845 1.00 47.56 88 GLY A CA 1
ATOM 696 C C . GLY A 1 88 ? -3.645 14.297 -8.232 1.00 47.56 88 GLY A C 1
ATOM 697 O O . GLY A 1 88 ? -3.542 15.519 -8.289 1.00 47.56 88 GLY A O 1
ATOM 698 N N . TRP A 1 89 ? -3.605 13.528 -9.331 1.00 40.06 89 TRP A N 1
ATOM 699 C CA . TRP A 1 89 ? -3.290 14.038 -10.685 1.00 40.06 89 TRP A CA 1
ATOM 700 C C . TRP A 1 89 ? -4.349 13.709 -11.752 1.00 40.06 89 TRP A C 1
ATOM 702 O O . TRP A 1 89 ? -4.164 13.997 -12.934 1.00 40.06 89 TRP A O 1
ATOM 712 N N . ASN A 1 90 ? -5.494 13.173 -11.332 1.00 46.53 90 ASN A N 1
ATOM 713 C CA . ASN A 1 90 ? -6.720 13.122 -12.127 1.00 46.53 90 ASN A CA 1
ATOM 714 C C . ASN A 1 90 ? -7.865 13.796 -11.363 1.00 46.53 90 ASN A C 1
ATOM 716 O O . ASN A 1 90 ? -7.833 13.886 -10.139 1.00 46.53 90 ASN A O 1
ATOM 720 N N . MET A 1 91 ? -8.942 14.169 -12.063 1.00 46.62 91 MET A N 1
ATOM 721 C CA . MET A 1 91 ? -10.191 14.654 -11.440 1.00 46.62 91 MET A CA 1
ATOM 722 C C . MET A 1 91 ? -10.840 13.643 -10.466 1.00 46.62 91 MET A C 1
ATOM 724 O O . MET A 1 91 ? -11.885 13.922 -9.890 1.00 46.62 91 MET A O 1
ATOM 728 N N . LYS A 1 92 ? -10.234 12.465 -10.283 1.00 57.59 92 LYS A N 1
ATOM 729 C CA . LYS A 1 92 ? -10.665 11.371 -9.413 1.00 57.59 92 LYS A CA 1
ATOM 730 C C . LYS A 1 92 ? -9.798 11.237 -8.146 1.00 57.59 92 LYS A C 1
ATOM 732 O O . LYS A 1 92 ? -9.943 10.265 -7.414 1.00 57.59 92 LYS A O 1
ATOM 737 N N . SER A 1 93 ? -8.874 12.162 -7.884 1.00 51.06 93 SER A N 1
ATOM 738 C CA . SER A 1 93 ? -8.073 12.182 -6.655 1.00 51.06 93 SER A CA 1
ATOM 739 C C . SER A 1 93 ? -7.522 13.588 -6.405 1.00 51.06 93 SER A C 1
ATOM 741 O O . SER A 1 93 ? -6.862 14.170 -7.260 1.00 51.06 93 SER A O 1
ATOM 743 N N . SER A 1 94 ? -7.822 14.174 -5.245 1.00 45.12 94 SER A N 1
ATOM 744 C CA . SER A 1 94 ? -7.513 15.578 -4.938 1.00 45.12 94 SER A CA 1
ATOM 745 C C . SER A 1 94 ? -6.350 15.735 -3.955 1.00 45.12 94 SER A C 1
ATOM 747 O O . SER A 1 94 ? -6.338 15.093 -2.908 1.00 45.12 94 SER A O 1
ATOM 749 N N . GLY A 1 95 ? -5.434 16.666 -4.262 1.00 37.47 95 GLY A N 1
ATOM 750 C CA . GLY A 1 95 ? -4.471 17.276 -3.332 1.00 37.47 95 GLY A CA 1
ATOM 751 C C . GLY A 1 95 ? -3.001 17.202 -3.799 1.00 37.47 95 GLY A C 1
ATOM 752 O O . GLY A 1 95 ? -2.716 16.628 -4.846 1.00 37.47 95 GLY A O 1
ATOM 753 N N . ARG A 1 96 ? -2.029 17.754 -3.047 1.00 30.14 96 ARG A N 1
ATOM 754 C CA . ARG A 1 96 ? -0.572 17.602 -3.271 1.00 30.14 96 ARG A CA 1
ATOM 755 C C . ARG A 1 96 ? 0.103 16.532 -2.386 1.00 30.14 96 ARG A C 1
ATOM 757 O O . ARG A 1 96 ? 0.088 16.650 -1.170 1.00 30.14 96 ARG A O 1
ATOM 764 N N . THR A 1 97 ? 0.812 15.608 -3.060 1.00 28.98 97 THR A N 1
ATOM 765 C CA . THR A 1 97 ? 1.816 14.642 -2.555 1.00 28.98 97 THR A CA 1
ATOM 766 C C . THR A 1 97 ? 1.208 13.362 -1.882 1.00 28.98 97 THR A C 1
ATOM 768 O O . THR A 1 97 ? 0.915 13.420 -0.699 1.00 28.98 97 THR A O 1
ATOM 771 N N . TRP A 1 98 ? 1.062 12.205 -2.629 1.00 44.91 98 TRP A N 1
ATOM 772 C CA . TRP A 1 98 ? 0.262 10.933 -2.308 1.00 44.91 98 TRP A CA 1
ATOM 773 C C . TRP A 1 98 ? 0.949 9.495 -2.372 1.00 44.91 98 TRP A C 1
ATOM 775 O O . TRP A 1 98 ? 1.586 9.165 -3.371 1.00 44.91 98 TRP A O 1
ATOM 785 N N . ILE A 1 99 ? 0.845 8.652 -1.313 1.00 37.91 99 ILE A N 1
ATOM 786 C CA . ILE A 1 99 ? 0.855 7.166 -1.222 1.00 37.91 99 ILE A CA 1
ATOM 787 C C . ILE A 1 99 ? -0.630 6.931 -0.999 1.00 37.91 99 ILE A C 1
ATOM 789 O O . ILE A 1 99 ? -1.168 7.119 0.089 1.00 37.91 99 ILE A O 1
ATOM 793 N N . GLY A 1 100 ? -1.357 6.722 -2.079 1.00 37.50 100 GLY A N 1
ATOM 794 C CA . GLY A 1 100 ? -2.799 6.707 -1.948 1.00 37.50 100 GLY A CA 1
ATOM 795 C C . GLY A 1 100 ? -3.289 5.347 -1.537 1.00 37.50 100 GLY A C 1
ATOM 796 O O . GLY A 1 100 ? -2.989 4.368 -2.210 1.00 37.50 100 GLY A O 1
ATOM 797 N N . PHE A 1 101 ? -4.097 5.372 -0.485 1.00 43.84 101 PHE A N 1
ATOM 798 C CA . PHE A 1 101 ? -5.235 4.495 -0.324 1.00 43.84 101 PHE A CA 1
ATOM 799 C C . PHE A 1 101 ? -6.289 4.894 -1.374 1.00 43.84 101 PHE A C 1
ATOM 801 O O . PHE A 1 101 ? -6.371 6.058 -1.776 1.00 43.84 101 PHE A O 1
ATOM 808 N N . ALA A 1 102 ? -7.070 3.937 -1.863 1.00 31.56 102 ALA A N 1
ATOM 809 C CA . ALA A 1 102 ? -8.097 4.163 -2.872 1.00 31.56 102 ALA A CA 1
ATOM 810 C C . ALA A 1 102 ? -9.459 3.836 -2.301 1.00 31.56 102 ALA A C 1
ATOM 812 O O . ALA A 1 102 ? -9.581 2.925 -1.489 1.00 31.56 102 ALA A O 1
ATOM 813 N N . PHE A 1 103 ? -10.436 4.589 -2.782 1.00 38.47 103 PHE A N 1
ATOM 814 C CA . PHE A 1 103 ? -11.830 4.208 -2.902 1.00 38.47 103 PHE A CA 1
ATOM 815 C C . PHE A 1 103 ? -12.011 3.767 -4.346 1.00 38.47 103 PHE A C 1
ATOM 817 O O . PHE A 1 103 ? -11.000 3.785 -5.092 1.00 38.47 103 PHE A O 1
#

InterPro domains:
  IPR001870 B30.2/SPRY domain [PS50188] (1-103)
  IPR003879 Butyrophylin-like, SPRY domain [PR01407] (15-32)
  IPR003879 Butyrophylin-like, SPRY domain [PR01407] (37-61)
  IPR003879 Butyrophylin-like, SPRY domain [PR01407] (67-80)
  IPR006574 SPRY-associated [PF13765] (4-50)
  IPR006574 SPRY-associated [SM00589] (4-51)
  IPR013320 Concanavalin A-like lectin/glucanase domain superfamily [SSF49899] (4-97)
  IPR043136 B30.2/SPRY domain supe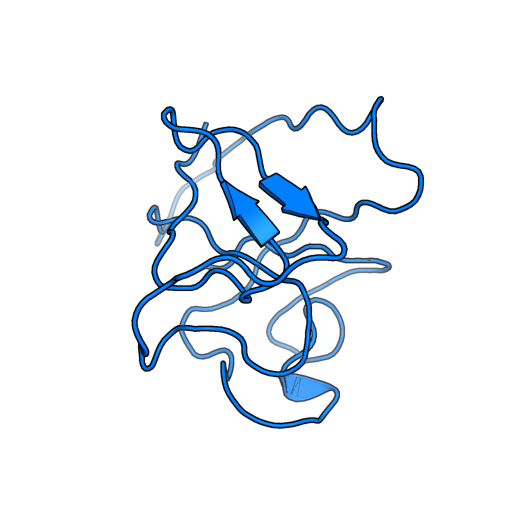rfamily [G3DSA:2.60.120.920] (2-100)
  IPR051051 E3 ubiquitin-protein ligase TRIM/RNF [PTHR25465] (3-94)

Secondary structure (DSSP, 8-state):
-PPB-TTT--TTEEE-TTS--EEE-SSPP-PPP-TT--SSS----BS---SSS--------TT-SS--EE---TTS--SS-SGGGSTTSSTTS-SSS-EE---

Mean predicted aligned error: 8.69 Å

Organism: Eptatretus burgeri (NCBI:txid7764)

Solvent-accessible surface area (backbone atoms only — not comparable to full-atom values): 6261 Å² total; per-residue (Å²): 116,72,42,51,26,73,60,27,29,5,44,34,40,45,68,44,96,84,25,75,47,81,42,85,47,93,61,72,50,93,66,78,91,46,85,60,21,24,73,74,56,78,32,41,24,37,70,55,74,79,94,73,88,87,87,82,76,87,78,92,54,89,93,48,98,81,74,28,76,46,57,34,42,76,86,53,56,32,71,70,87,60,54,65,53,39,62,36,57,32,104,61,16,81,61,88,70,58,37,28,30,34,48

Sequence (103 aa):
MPNLDPNSAHPRIMISKDLKTATRTRAKQKYPEHPDRFDVYPQVLSSDSFSSGRHYWEVDVSSSSWCRIGVAFNSMGRKGGGNERLLGWNMKSSGRTWIGFAF

Foldseek 3Di:
DFAWDLQQFEQQWDADPRRQDTDGHPDGHPDDHHQNYAHPDGAIATPDDDDDDDDDDDHDCVPPPAAAEWEFEPPQGRDDDDQSNDACRDPGHNDPGHSYHYD

pLDDT: mean 77.47, std 18.87, range [28.98, 96.06]

Radius of gyration: 12.89 Å; Cα contacts (8 Å, |Δi|>4): 195; chains: 1; bounding box: 36×31×29 Å